Protein AF-A0A2Z6MV44-F1 (afdb_monomer_lite)

pLDDT: mean 71.8, std 25.07, range [28.95, 98.25]

Sequence (163 aa):
MENLCLYGFPNEEWKVNLPVEKIPPELPEPALGINFARDGMQKVDWLSLVAAHSDAWLSGIAFYYGGEFGFNKSDRERLFNMINELPSILEVVTDAAKKQVEEKSSVSNHSGSKSNSSLILQARSPHVKETRALEPEVVEEAMEEDDEDVLCNILCGGYAFYC

Radius of gyration: 25.3 Å; chains: 1; bounding box: 72×46×48 Å

Foldseek 3Di:
DAWWFWDADPVRDIDIDHFDPDDPPQQDDQDIRLVVCCVVDDNLVSQLVNQVSVQLNVLRRQVSVCVVVPPDPVSNVVSVVVSVVDDGSNRVSVVVVVVVVVVVVVVDDDDDDDDDDDDDDDDDDDDDDDDDDDDDDDDPPPPPPPVVVVSVVVSCPVPDPDD

InterPro domains:
  IPR021998 Alfin, N-terminal [PF12165] (2-94)
  IPR045104 Alfin [PTHR12321] (2-157)

Structure (mmCIF, N/CA/C/O backbone):
data_AF-A0A2Z6MV44-F1
#
_entry.id   AF-A0A2Z6MV44-F1
#
loop_
_atom_site.group_PDB
_atom_site.id
_atom_site.type_symbol
_atom_site.label_atom_id
_atom_site.label_alt_id
_atom_site.label_comp_id
_atom_site.label_asym_id
_atom_site.label_entity_id
_atom_site.label_seq_id
_atom_site.pdbx_PDB_ins_code
_atom_site.Cartn_x
_atom_site.Cartn_y
_atom_site.Cartn_z
_atom_site.occupancy
_atom_site.B_iso_or_equiv
_atom_site.auth_seq_id
_atom_site.auth_comp_id
_atom_site.auth_asym_id
_atom_site.auth_atom_id
_atom_site.pdbx_PDB_model_num
ATOM 1 N N . MET A 1 1 ? 1.580 13.785 -22.303 1.00 74.00 1 MET A N 1
ATOM 2 C CA . MET A 1 1 ? 1.348 12.436 -21.748 1.00 74.00 1 MET A CA 1
ATOM 3 C C . MET A 1 1 ? 0.312 12.571 -20.657 1.00 74.00 1 MET A C 1
ATOM 5 O O . MET A 1 1 ? 0.258 13.625 -20.039 1.00 74.00 1 MET A O 1
ATOM 9 N N . GLU A 1 2 ? -0.515 11.556 -20.460 1.00 84.62 2 GLU A N 1
ATOM 10 C CA . GLU A 1 2 ? -1.502 11.555 -19.380 1.00 84.62 2 GLU A CA 1
ATOM 11 C C . GLU A 1 2 ? -0.866 11.055 -18.070 1.00 84.62 2 GLU A C 1
ATOM 13 O O . GLU A 1 2 ? 0.095 10.278 -18.116 1.00 84.62 2 GLU A O 1
ATOM 18 N N . ASN A 1 3 ? -1.384 11.507 -16.923 1.00 87.69 3 ASN A N 1
ATOM 19 C CA . ASN A 1 3 ? -0.943 11.082 -15.591 1.00 87.69 3 ASN A CA 1
ATOM 20 C C . ASN A 1 3 ? -1.627 9.759 -15.245 1.00 87.69 3 ASN A C 1
ATOM 22 O O . ASN A 1 3 ? -2.831 9.748 -15.009 1.00 87.69 3 ASN A O 1
ATOM 26 N N . LEU A 1 4 ? -0.892 8.650 -15.224 1.00 90.31 4 LEU A N 1
ATOM 27 C CA . LEU A 1 4 ? -1.451 7.358 -14.825 1.00 90.31 4 LEU A CA 1
ATOM 28 C C . LEU A 1 4 ? -1.244 7.108 -13.330 1.00 90.31 4 LEU A C 1
ATOM 30 O O . LEU A 1 4 ? -0.242 7.538 -12.761 1.00 90.31 4 LEU A O 1
ATOM 34 N N . CYS A 1 5 ? -2.166 6.357 -12.735 1.00 91.75 5 CYS A N 1
ATOM 35 C CA . CYS A 1 5 ? -2.123 5.880 -11.354 1.00 91.75 5 CYS A CA 1
ATOM 36 C C . CYS A 1 5 ? -2.228 4.359 -11.316 1.00 91.75 5 CYS A C 1
ATOM 38 O O . CYS A 1 5 ? -2.821 3.759 -12.216 1.00 91.75 5 CYS A O 1
ATOM 40 N N . LEU A 1 6 ? -1.706 3.743 -10.255 1.00 93.06 6 LEU A N 1
ATOM 41 C CA . LEU A 1 6 ? -1.950 2.340 -9.933 1.00 93.06 6 LEU A CA 1
ATOM 42 C C . LEU A 1 6 ? -3.026 2.245 -8.847 1.00 93.06 6 LEU A C 1
ATOM 44 O O . LEU A 1 6 ? -2.881 2.838 -7.784 1.00 93.06 6 LEU A O 1
ATOM 48 N N . TYR A 1 7 ? -4.079 1.480 -9.122 1.00 91.25 7 TYR A N 1
ATOM 49 C CA . TYR A 1 7 ? -5.165 1.184 -8.193 1.00 91.25 7 TYR A CA 1
ATOM 50 C C . TYR A 1 7 ? -5.140 -0.288 -7.804 1.00 91.25 7 TYR A C 1
ATOM 52 O O . TYR A 1 7 ? -5.027 -1.141 -8.684 1.00 91.25 7 TYR A O 1
ATOM 60 N N . GLY A 1 8 ? -5.308 -0.572 -6.516 1.00 91.75 8 GLY A N 1
ATOM 61 C CA . GLY A 1 8 ? -5.610 -1.900 -5.982 1.00 91.75 8 GLY A CA 1
ATOM 62 C C . GLY A 1 8 ? -7.066 -1.972 -5.526 1.00 91.75 8 GLY A C 1
ATOM 63 O O . GLY A 1 8 ? -7.608 -0.983 -5.030 1.00 91.75 8 GLY A O 1
ATOM 64 N N . PHE A 1 9 ? -7.700 -3.126 -5.707 1.00 90.38 9 PHE A N 1
ATOM 65 C CA . PHE A 1 9 ? -9.096 -3.365 -5.353 1.00 90.38 9 PHE A CA 1
ATOM 66 C C . PHE A 1 9 ? -9.220 -4.492 -4.312 1.00 90.38 9 PHE A C 1
ATOM 68 O O . PHE A 1 9 ? -8.390 -5.401 -4.292 1.00 90.38 9 PHE A O 1
ATOM 75 N N . PRO A 1 10 ? -10.278 -4.497 -3.472 1.00 90.81 10 PRO A N 1
ATOM 76 C CA . PRO A 1 10 ? -10.471 -5.528 -2.443 1.00 90.81 10 PRO A CA 1
ATOM 77 C C . PRO A 1 10 ? -10.628 -6.961 -2.973 1.00 90.81 10 PRO A C 1
ATOM 79 O O . PRO A 1 10 ? -10.504 -7.909 -2.209 1.00 90.81 10 PRO A O 1
ATOM 82 N N . ASN A 1 11 ? -10.921 -7.129 -4.264 1.00 93.25 11 ASN A N 1
ATOM 83 C CA . ASN A 1 11 ? -10.983 -8.427 -4.942 1.00 93.25 11 ASN A CA 1
ATOM 84 C C . ASN A 1 11 ? -9.604 -8.915 -5.430 1.00 93.25 11 ASN A C 1
ATOM 86 O O . ASN A 1 11 ? -9.552 -9.786 -6.294 1.00 93.25 11 ASN A O 1
ATOM 90 N N . GLU A 1 12 ? -8.517 -8.334 -4.911 1.00 92.25 12 GLU A N 1
ATOM 91 C CA . GLU A 1 12 ? -7.122 -8.644 -5.256 1.00 92.25 12 GLU A CA 1
ATOM 92 C C . GLU A 1 12 ? -6.740 -8.309 -6.711 1.00 92.25 12 GLU A C 1
ATOM 94 O O . GLU A 1 12 ? -5.669 -8.681 -7.193 1.00 92.25 12 GLU A O 1
ATOM 99 N N . GLU A 1 13 ? -7.585 -7.559 -7.421 1.00 95.62 13 GLU A N 1
ATOM 100 C CA . GLU A 1 13 ? -7.264 -7.033 -8.742 1.00 95.62 13 GLU A CA 1
ATOM 101 C C . GLU A 1 13 ? -6.564 -5.674 -8.641 1.00 95.62 13 GLU A C 1
ATOM 103 O O . GLU A 1 13 ? -6.709 -4.926 -7.672 1.00 95.62 13 GLU A O 1
ATOM 108 N N . TRP A 1 14 ? -5.823 -5.318 -9.688 1.00 94.50 14 TRP A N 1
ATOM 109 C CA . TRP A 1 14 ? -5.204 -4.006 -9.826 1.00 94.50 14 TRP A CA 1
ATOM 110 C C . TRP A 1 14 ? -5.442 -3.434 -11.221 1.00 94.50 14 TRP A C 1
ATOM 112 O O . TRP A 1 14 ? -5.640 -4.164 -12.195 1.00 94.50 14 TRP A O 1
ATOM 122 N N . LYS A 1 15 ? -5.413 -2.105 -11.336 1.00 93.12 15 LYS A N 1
ATOM 123 C CA . LYS A 1 15 ? -5.598 -1.401 -12.607 1.00 93.12 15 LYS A CA 1
ATOM 124 C C . LYS A 1 15 ? -4.692 -0.185 -12.696 1.00 93.12 15 LYS A C 1
ATOM 126 O O . LYS A 1 15 ? -4.639 0.620 -11.775 1.00 93.12 15 LYS A O 1
ATOM 131 N N . VAL A 1 16 ? -4.051 -0.012 -13.849 1.00 92.38 16 VAL A N 1
ATOM 132 C CA . VAL A 1 16 ? -3.436 1.265 -14.222 1.00 92.38 16 VAL A CA 1
ATOM 133 C C . VAL A 1 16 ? -4.452 2.065 -15.025 1.00 92.38 16 VAL A C 1
ATOM 135 O O . VAL A 1 16 ? -4.949 1.584 -16.045 1.00 92.38 16 VAL A O 1
ATOM 138 N N . ASN A 1 17 ? -4.808 3.252 -14.549 1.00 90.19 17 ASN A N 1
ATOM 139 C CA . ASN A 1 17 ? -5.814 4.091 -15.194 1.00 90.19 17 ASN A CA 1
ATOM 140 C C . ASN A 1 17 ? -5.536 5.577 -14.951 1.00 90.19 17 ASN A C 1
ATOM 142 O O . ASN A 1 17 ? -4.711 5.925 -14.107 1.00 90.19 17 ASN A O 1
ATOM 146 N N . LEU A 1 18 ? -6.250 6.440 -15.672 1.00 87.06 18 LEU A N 1
ATOM 147 C CA . LEU A 1 18 ? -6.311 7.863 -15.347 1.00 87.06 18 LEU A CA 1
ATOM 148 C C . LEU A 1 18 ? -6.920 8.073 -13.954 1.00 87.06 18 LEU A C 1
ATOM 150 O O . LEU A 1 18 ? -7.804 7.292 -13.572 1.00 87.06 18 LEU A O 1
ATOM 154 N N . PRO A 1 19 ? -6.497 9.123 -13.226 1.00 83.44 19 PRO A N 1
ATOM 155 C CA . PRO A 1 19 ? -7.170 9.539 -12.013 1.00 83.44 19 PRO A CA 1
ATOM 156 C C . PRO A 1 19 ? -8.647 9.784 -12.304 1.00 83.44 19 PRO A C 1
ATOM 158 O O . PRO A 1 19 ? -9.013 10.443 -13.278 1.00 83.44 19 PRO A O 1
ATOM 161 N N . VAL A 1 20 ? -9.511 9.188 -11.490 1.00 74.50 20 VAL A N 1
ATOM 162 C CA . VAL A 1 20 ? -10.956 9.388 -11.603 1.00 74.50 20 VAL A CA 1
ATOM 163 C C . VAL A 1 20 ? -11.304 10.824 -11.197 1.00 74.50 20 VAL A C 1
ATOM 165 O O . VAL A 1 20 ? -10.941 11.264 -10.117 1.00 74.50 20 VAL A O 1
ATOM 168 N N . GLU A 1 21 ? -12.046 11.552 -12.040 1.00 65.62 21 GLU A N 1
ATOM 169 C CA . GLU A 1 21 ? -12.397 12.972 -11.811 1.00 65.62 21 GLU A CA 1
ATOM 170 C C . GLU A 1 21 ? -13.253 13.229 -10.556 1.00 65.62 21 GLU A C 1
ATOM 172 O O . GLU A 1 21 ? -13.406 14.373 -10.135 1.00 65.62 21 GLU A O 1
ATOM 177 N N . LYS A 1 22 ? -13.865 12.189 -9.975 1.00 59.28 22 LYS A N 1
ATOM 178 C CA . LYS A 1 22 ? -14.705 12.293 -8.774 1.00 59.28 22 LYS A CA 1
ATOM 179 C C . LYS A 1 22 ? -14.347 11.207 -7.775 1.00 59.28 22 LYS A C 1
ATOM 181 O O . LYS A 1 22 ? -15.077 10.230 -7.613 1.00 59.28 22 LYS A O 1
ATOM 186 N N . ILE A 1 23 ? -13.215 11.390 -7.116 1.00 57.41 23 ILE A N 1
ATOM 187 C CA . ILE A 1 23 ? -12.956 10.746 -5.831 1.00 57.41 23 ILE A CA 1
ATOM 188 C C . ILE A 1 23 ? -13.826 11.499 -4.808 1.00 57.41 23 ILE A C 1
ATOM 190 O O . ILE A 1 23 ? -13.910 12.730 -4.889 1.00 57.41 23 ILE A O 1
ATOM 194 N N . PRO A 1 24 ? -14.554 10.821 -3.899 1.00 65.81 24 PRO A N 1
ATOM 195 C CA . PRO A 1 24 ? -15.113 11.498 -2.735 1.00 65.81 24 PRO A CA 1
ATOM 196 C C . PRO A 1 24 ? -13.990 12.326 -2.099 1.00 65.81 24 PRO A C 1
ATOM 198 O O . PRO A 1 24 ? -12.909 11.772 -1.934 1.00 65.81 24 PRO A O 1
ATOM 201 N N . PRO A 1 25 ? -14.194 13.612 -1.776 1.00 61.44 25 PRO A N 1
ATOM 202 C CA . PRO A 1 25 ? -13.118 14.550 -1.421 1.00 61.44 25 PRO A CA 1
ATOM 203 C C . PRO A 1 25 ? -12.259 14.155 -0.204 1.00 61.44 25 PRO A C 1
ATOM 205 O O . PRO A 1 25 ? -11.349 14.889 0.161 1.00 61.44 25 PRO A O 1
ATOM 208 N N . GLU A 1 26 ? -12.540 13.013 0.416 1.00 69.62 26 GLU A N 1
ATOM 209 C CA . GLU A 1 26 ? -11.909 12.515 1.628 1.00 69.62 26 GLU A CA 1
ATOM 210 C C . GLU A 1 26 ? -11.089 11.229 1.413 1.00 69.62 26 GLU A C 1
ATOM 212 O O . GLU A 1 26 ? -10.278 10.881 2.267 1.00 69.62 26 GLU A O 1
ATOM 217 N N . LEU A 1 27 ? -11.256 10.518 0.287 1.00 78.25 27 LEU A N 1
ATOM 218 C CA . LEU A 1 27 ? -10.467 9.310 0.019 1.00 78.25 27 LEU A CA 1
ATOM 219 C C . LEU A 1 27 ? -9.055 9.687 -0.466 1.00 78.25 27 LEU A C 1
ATOM 221 O O . LEU A 1 27 ? -8.940 10.472 -1.409 1.00 78.25 27 LEU A O 1
ATOM 225 N N . PRO A 1 28 ? -7.983 9.091 0.093 1.00 83.75 28 PRO A N 1
ATOM 226 C CA . PRO A 1 28 ? -6.620 9.347 -0.365 1.00 83.75 28 PRO A CA 1
ATOM 227 C C . PRO A 1 28 ? -6.428 9.024 -1.849 1.00 83.75 28 PRO A C 1
ATOM 229 O O . PRO A 1 28 ? -6.815 7.953 -2.329 1.00 83.75 28 PRO A O 1
ATOM 232 N N . GLU A 1 29 ? -5.789 9.936 -2.580 1.00 83.81 29 GLU A N 1
ATOM 233 C CA . GLU A 1 29 ? -5.459 9.733 -3.990 1.00 83.81 29 GLU A CA 1
ATOM 234 C C . GLU A 1 29 ? -4.171 8.902 -4.133 1.00 83.81 29 GLU A C 1
ATOM 236 O O . GLU A 1 29 ? -3.203 9.137 -3.404 1.00 83.81 29 GLU A O 1
ATOM 241 N N . PRO A 1 30 ? -4.110 7.933 -5.065 1.00 86.38 30 PRO A N 1
ATOM 242 C CA . PRO A 1 30 ? -2.857 7.252 -5.371 1.00 86.38 30 PRO A CA 1
ATOM 243 C C . PRO A 1 30 ? -1.883 8.196 -6.080 1.00 86.38 30 PRO A C 1
ATOM 245 O O . PRO A 1 30 ? -2.282 9.190 -6.689 1.00 86.38 30 PRO A O 1
ATOM 248 N N . ALA A 1 31 ? -0.597 7.838 -6.084 1.00 88.00 31 ALA A N 1
ATOM 249 C CA . ALA A 1 31 ? 0.421 8.618 -6.782 1.00 88.00 31 ALA A CA 1
ATOM 250 C C . ALA A 1 31 ? 0.072 8.826 -8.269 1.00 88.00 31 ALA A C 1
ATOM 252 O O . ALA A 1 31 ? -0.206 7.877 -9.013 1.00 88.00 31 ALA A O 1
ATOM 253 N N . LEU A 1 32 ? 0.099 10.090 -8.693 1.00 87.75 32 LEU A N 1
ATOM 254 C CA . LEU A 1 32 ? -0.152 10.513 -10.067 1.00 87.75 32 LEU A CA 1
ATOM 255 C C . LEU A 1 32 ? 1.127 10.421 -10.904 1.00 87.75 32 LEU A C 1
ATOM 257 O O . LEU A 1 32 ? 2.218 10.734 -10.436 1.00 87.75 32 LEU A O 1
ATOM 261 N N . GLY A 1 33 ? 0.987 10.068 -12.181 1.00 86.56 33 GLY A N 1
ATOM 262 C CA . GLY A 1 33 ? 2.089 10.164 -13.138 1.00 86.56 33 GLY A CA 1
ATOM 263 C C . GLY A 1 33 ? 3.169 9.096 -12.960 1.00 86.56 33 GLY A C 1
ATOM 264 O O . GLY A 1 33 ? 4.313 9.314 -13.361 1.00 86.56 33 GLY A O 1
ATOM 265 N N . ILE A 1 34 ? 2.826 7.912 -12.432 1.00 88.44 34 ILE A N 1
ATOM 266 C CA . ILE A 1 34 ? 3.787 6.803 -12.245 1.00 88.44 34 ILE A CA 1
ATOM 267 C C . ILE A 1 34 ? 4.496 6.398 -13.549 1.00 88.44 34 ILE A C 1
ATOM 269 O O . ILE A 1 34 ? 5.556 5.775 -13.538 1.00 88.44 34 ILE A O 1
ATOM 273 N N . ASN A 1 35 ? 3.914 6.747 -14.696 1.00 90.00 35 ASN A N 1
ATOM 274 C CA . ASN A 1 35 ? 4.442 6.491 -16.027 1.00 90.00 35 ASN A CA 1
ATOM 275 C C . ASN A 1 35 ? 5.569 7.442 -16.461 1.00 90.00 35 ASN A C 1
ATOM 277 O O . ASN A 1 35 ? 6.265 7.108 -17.415 1.00 90.00 35 ASN A O 1
ATOM 281 N N . PHE A 1 36 ? 5.772 8.587 -15.804 1.00 87.31 36 PHE A N 1
ATOM 282 C CA . PHE A 1 36 ? 6.766 9.580 -16.233 1.00 87.31 36 PHE A CA 1
ATOM 283 C C . PHE A 1 36 ? 8.198 9.171 -15.909 1.00 87.31 36 PHE A C 1
ATOM 285 O O . PHE A 1 36 ? 9.079 9.279 -16.759 1.00 87.31 36 PHE A O 1
ATOM 292 N N . ALA A 1 37 ? 8.425 8.630 -14.714 1.00 85.31 37 ALA A N 1
ATOM 293 C CA . ALA A 1 37 ? 9.757 8.212 -14.287 1.00 85.31 37 ALA A CA 1
ATOM 294 C C . ALA A 1 37 ? 10.219 6.895 -14.942 1.00 85.31 37 ALA A C 1
ATOM 296 O O . ALA A 1 37 ? 11.410 6.591 -14.941 1.00 85.31 37 ALA A O 1
ATOM 297 N N . ARG A 1 38 ? 9.295 6.118 -15.532 1.00 89.62 38 ARG A N 1
ATOM 298 C CA . ARG A 1 38 ? 9.534 4.734 -15.977 1.00 89.62 38 ARG A CA 1
ATOM 299 C C . ARG A 1 38 ? 10.721 4.585 -16.924 1.00 89.62 38 ARG A C 1
ATOM 301 O O . ARG A 1 38 ? 11.522 3.673 -16.753 1.00 89.62 38 ARG A O 1
ATOM 308 N N . ASP A 1 39 ? 10.814 5.457 -17.922 1.00 89.25 39 ASP A N 1
ATOM 309 C CA . ASP A 1 39 ? 11.832 5.346 -18.970 1.00 89.25 39 ASP A CA 1
ATOM 310 C C . ASP A 1 39 ? 13.131 6.099 -18.591 1.00 89.25 39 ASP A C 1
ATOM 312 O O . ASP A 1 39 ? 14.144 5.972 -19.277 1.00 89.25 39 ASP A O 1
ATOM 316 N N . GLY A 1 40 ? 13.116 6.858 -17.485 1.00 89.75 40 GLY A N 1
ATOM 317 C CA . GLY A 1 40 ? 14.245 7.646 -16.974 1.00 89.75 40 GLY A CA 1
ATOM 318 C C . GLY A 1 40 ? 15.032 6.993 -15.832 1.00 89.75 40 GLY A C 1
ATOM 319 O O . GLY A 1 40 ? 16.005 7.577 -15.363 1.00 89.75 40 GLY A O 1
ATOM 320 N N . MET A 1 41 ? 14.638 5.800 -15.375 1.00 92.62 41 MET A N 1
ATOM 321 C CA . MET A 1 41 ? 15.270 5.106 -14.247 1.00 92.62 41 MET A CA 1
ATOM 322 C C . MET A 1 41 ? 15.374 3.594 -14.485 1.00 92.62 41 MET A C 1
ATOM 324 O O . MET A 1 41 ? 14.726 3.040 -15.376 1.00 92.62 41 MET A O 1
ATOM 328 N N . GLN A 1 42 ? 16.194 2.892 -13.693 1.00 92.50 42 GLN A N 1
ATOM 329 C CA . GLN A 1 42 ? 16.251 1.432 -13.793 1.00 92.50 42 GLN A CA 1
ATOM 330 C C . GLN A 1 42 ? 14.904 0.830 -13.397 1.00 92.50 42 GLN A C 1
ATOM 332 O O . GLN A 1 42 ? 14.256 1.285 -12.459 1.00 92.50 42 GLN A O 1
ATOM 337 N N . LYS A 1 43 ? 14.511 -0.260 -14.062 1.00 91.94 43 LYS A N 1
ATOM 338 C CA . LYS A 1 43 ? 13.230 -0.931 -13.801 1.00 91.94 43 LYS A CA 1
ATOM 339 C C . LYS A 1 43 ? 13.026 -1.285 -12.323 1.00 91.94 43 LYS A C 1
ATOM 341 O O . LYS A 1 43 ? 11.908 -1.179 -11.836 1.00 91.94 43 LYS A O 1
ATOM 346 N N . VAL A 1 44 ? 14.078 -1.721 -11.628 1.00 92.56 44 VAL A N 1
ATOM 347 C CA . VAL A 1 44 ? 14.004 -2.068 -10.198 1.00 92.56 44 VAL A CA 1
ATOM 348 C C . VAL A 1 44 ? 13.739 -0.826 -9.350 1.00 92.56 44 VAL A C 1
ATOM 350 O O . VAL A 1 44 ? 12.869 -0.863 -8.484 1.00 92.56 44 VAL A O 1
ATOM 353 N N . ASP A 1 45 ? 14.418 0.280 -9.647 1.00 92.25 45 ASP A N 1
ATOM 354 C CA . ASP A 1 45 ? 14.241 1.548 -8.937 1.00 92.25 45 ASP A CA 1
ATOM 355 C C . ASP A 1 45 ? 12.829 2.103 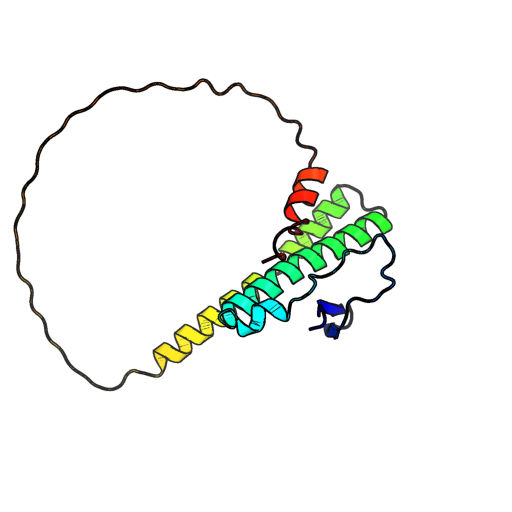-9.187 1.00 92.25 45 ASP A C 1
ATOM 357 O O . ASP A 1 45 ? 12.161 2.545 -8.257 1.00 92.25 45 ASP A O 1
ATOM 361 N N . TRP A 1 46 ? 12.331 2.001 -10.427 1.00 94.75 46 TRP A N 1
ATOM 362 C CA . TRP A 1 46 ? 10.962 2.390 -10.780 1.00 94.75 46 TRP A CA 1
ATOM 363 C C . TRP A 1 46 ? 9.914 1.565 -10.038 1.00 94.75 46 TRP A C 1
ATOM 365 O O . TRP A 1 46 ? 8.983 2.121 -9.463 1.00 94.75 46 TRP A O 1
ATOM 375 N N . LEU A 1 47 ? 10.068 0.239 -10.022 1.00 94.69 47 LEU A N 1
ATOM 376 C CA . LEU A 1 47 ? 9.152 -0.641 -9.299 1.00 94.69 47 LEU A CA 1
ATOM 377 C C . LEU A 1 47 ? 9.189 -0.380 -7.791 1.00 94.69 47 LEU A C 1
ATOM 379 O O . LEU A 1 47 ? 8.141 -0.412 -7.159 1.00 94.69 47 LEU A O 1
ATOM 383 N N . SER A 1 48 ? 10.364 -0.084 -7.232 1.00 94.88 48 SER A N 1
ATO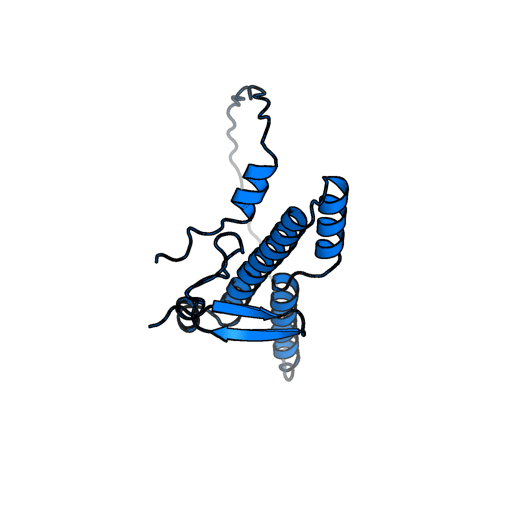M 384 C CA . SER A 1 48 ? 10.518 0.256 -5.813 1.00 94.88 48 SER A CA 1
ATOM 385 C C . SER A 1 48 ? 9.821 1.578 -5.481 1.00 94.88 48 SER A C 1
ATOM 387 O O . SER A 1 48 ? 9.123 1.671 -4.478 1.00 94.88 48 SER A O 1
ATOM 389 N N . LEU A 1 49 ? 9.932 2.578 -6.358 1.00 93.69 49 LEU A N 1
ATOM 390 C CA . LEU A 1 49 ? 9.221 3.847 -6.212 1.00 93.69 49 LEU A CA 1
ATOM 391 C C . LEU A 1 49 ? 7.699 3.648 -6.233 1.00 93.69 49 LEU A C 1
ATOM 393 O O . LEU A 1 49 ? 6.998 4.112 -5.337 1.00 93.69 49 LEU A O 1
ATOM 397 N N . VAL A 1 50 ? 7.182 2.920 -7.230 1.00 94.94 50 VAL A N 1
ATOM 398 C CA . VAL A 1 50 ? 5.744 2.617 -7.330 1.00 94.94 50 VAL A CA 1
ATOM 399 C C . VAL A 1 50 ? 5.262 1.821 -6.114 1.00 94.94 50 VAL A C 1
ATOM 401 O O . VAL A 1 50 ? 4.175 2.095 -5.607 1.00 94.94 50 VAL A O 1
ATOM 404 N N . ALA A 1 51 ? 6.066 0.877 -5.619 1.00 96.00 51 ALA A N 1
ATOM 405 C CA . ALA A 1 51 ? 5.760 0.094 -4.427 1.00 96.00 51 ALA A CA 1
ATOM 406 C C . ALA A 1 51 ? 5.643 0.974 -3.175 1.00 96.00 51 ALA A C 1
ATOM 408 O O . ALA A 1 51 ? 4.607 0.940 -2.520 1.00 96.00 51 ALA A O 1
ATOM 409 N N . ALA A 1 52 ? 6.630 1.837 -2.916 1.00 95.25 52 ALA A N 1
ATOM 410 C CA . ALA A 1 52 ? 6.620 2.742 -1.766 1.00 95.25 52 ALA A CA 1
ATOM 411 C C . ALA A 1 52 ? 5.390 3.669 -1.757 1.00 95.25 52 ALA A C 1
ATOM 413 O O . ALA A 1 52 ? 4.745 3.855 -0.727 1.00 95.25 52 ALA A O 1
ATOM 414 N N . HIS A 1 53 ? 5.013 4.212 -2.919 1.00 93.94 53 HIS A N 1
ATOM 415 C CA . HIS A 1 53 ? 3.793 5.014 -3.035 1.00 93.94 53 HIS A CA 1
ATOM 416 C C . HIS A 1 53 ? 2.513 4.199 -2.841 1.00 93.94 53 HIS A C 1
ATOM 418 O O . HIS A 1 53 ? 1.538 4.715 -2.296 1.00 93.94 53 HIS A O 1
ATOM 424 N N . SER A 1 54 ? 2.507 2.939 -3.275 1.00 95.69 54 SER A N 1
ATOM 425 C CA . SER A 1 54 ? 1.366 2.042 -3.079 1.00 95.69 54 SER A CA 1
ATOM 426 C C . SER A 1 54 ? 1.184 1.689 -1.599 1.00 95.69 54 SER A C 1
ATOM 428 O O . SER A 1 54 ? 0.054 1.705 -1.120 1.00 95.69 54 SER A O 1
ATOM 430 N N . ASP A 1 55 ? 2.274 1.450 -0.863 1.00 96.06 55 ASP A N 1
ATOM 431 C CA . ASP A 1 55 ? 2.254 1.196 0.585 1.00 96.06 55 ASP A CA 1
ATOM 432 C C . ASP A 1 55 ? 1.670 2.387 1.366 1.00 96.06 55 ASP A C 1
ATOM 434 O O . ASP A 1 55 ? 0.785 2.219 2.214 1.00 96.06 55 ASP A O 1
ATOM 438 N N . ALA A 1 56 ? 2.106 3.609 1.033 1.00 93.81 56 ALA A N 1
ATOM 439 C CA . ALA A 1 56 ? 1.576 4.834 1.633 1.00 93.81 56 ALA A CA 1
ATOM 440 C C . ALA A 1 56 ? 0.083 5.028 1.320 1.00 93.81 56 ALA A C 1
ATOM 442 O O . ALA A 1 56 ? -0.708 5.345 2.210 1.00 93.81 56 ALA A O 1
ATOM 443 N N . TRP A 1 57 ? -0.321 4.788 0.070 1.00 93.88 57 TRP A N 1
ATOM 444 C CA . TRP A 1 57 ? -1.714 4.924 -0.354 1.00 93.88 57 TRP A CA 1
ATOM 445 C C . TRP A 1 57 ? -2.643 3.914 0.336 1.00 93.88 57 TRP A C 1
ATOM 447 O O . TRP A 1 57 ? -3.696 4.301 0.844 1.00 93.88 57 TRP A O 1
ATOM 457 N N . LEU A 1 58 ? -2.244 2.639 0.422 1.00 94.75 58 LEU A N 1
ATOM 458 C CA . LEU A 1 58 ? -3.009 1.604 1.127 1.00 94.75 58 LEU A CA 1
ATOM 459 C C . LEU A 1 58 ? -3.149 1.915 2.619 1.00 94.75 58 LEU A C 1
ATOM 461 O O . LEU A 1 58 ? -4.236 1.756 3.177 1.00 94.75 58 LEU A O 1
ATOM 465 N N . SER A 1 59 ? -2.077 2.408 3.246 1.00 93.94 59 SER A N 1
ATOM 466 C CA . SER A 1 59 ? -2.113 2.860 4.639 1.00 93.94 59 SER A CA 1
ATOM 467 C C . SER A 1 59 ? -3.104 4.012 4.813 1.00 93.94 59 SER A C 1
ATOM 469 O O . SER A 1 59 ? -3.975 3.947 5.679 1.00 93.94 59 SER A O 1
ATOM 471 N N . GLY A 1 60 ? -3.047 5.023 3.940 1.00 92.38 60 GLY A N 1
ATOM 472 C CA . GLY A 1 60 ? -4.005 6.128 3.937 1.00 92.38 60 GLY A CA 1
ATOM 473 C C . GLY A 1 60 ? -5.454 5.649 3.826 1.00 92.38 60 GLY A C 1
ATOM 474 O O . GLY A 1 60 ? -6.300 6.070 4.612 1.00 92.38 60 GLY A O 1
ATOM 475 N N . ILE A 1 61 ? -5.752 4.741 2.890 1.00 92.50 61 ILE A N 1
ATOM 476 C CA . ILE A 1 61 ? -7.103 4.181 2.717 1.00 92.50 61 ILE A CA 1
ATOM 477 C C . ILE A 1 61 ? -7.568 3.442 3.974 1.00 92.50 61 ILE A C 1
ATOM 479 O O . ILE A 1 61 ? -8.712 3.611 4.399 1.00 92.50 61 ILE A O 1
ATOM 483 N N . ALA A 1 62 ? -6.701 2.624 4.573 1.00 94.62 62 ALA A N 1
ATOM 484 C CA . ALA A 1 62 ? -7.046 1.862 5.765 1.00 94.62 62 ALA A CA 1
ATOM 485 C C . ALA A 1 62 ? -7.424 2.785 6.934 1.00 94.62 62 ALA A C 1
ATOM 487 O O . ALA A 1 62 ? -8.445 2.567 7.588 1.00 94.62 62 ALA A O 1
ATOM 488 N N . PHE A 1 63 ? -6.644 3.845 7.168 1.00 93.44 63 PHE A N 1
ATOM 489 C CA . PHE A 1 63 ? -6.917 4.799 8.244 1.00 93.44 63 PHE A CA 1
ATOM 490 C C . PHE A 1 63 ? -8.074 5.752 7.941 1.00 93.44 63 PHE A C 1
ATOM 492 O O . PHE A 1 63 ? -8.804 6.095 8.870 1.00 93.44 63 PHE A O 1
ATOM 499 N N . TYR A 1 64 ? -8.313 6.100 6.672 1.00 92.62 64 TYR A N 1
ATOM 500 C CA . TYR A 1 64 ? -9.529 6.807 6.264 1.00 92.62 64 TYR A CA 1
ATOM 501 C C . TYR A 1 64 ? -10.781 6.026 6.682 1.00 92.62 64 TYR A C 1
ATOM 503 O O . TYR A 1 64 ? -11.622 6.538 7.418 1.00 92.62 64 TYR A O 1
ATOM 511 N N . TYR A 1 65 ? -10.862 4.745 6.305 1.00 92.75 65 TYR A N 1
ATOM 512 C CA . TYR A 1 65 ? -11.991 3.904 6.704 1.00 92.75 65 TYR A CA 1
ATOM 513 C C . TYR A 1 65 ? -12.039 3.648 8.213 1.00 92.75 65 TYR A C 1
ATOM 515 O O . TYR A 1 65 ? -13.126 3.538 8.776 1.00 92.75 65 TYR A O 1
ATOM 523 N N . GLY A 1 66 ? -10.890 3.597 8.892 1.00 94.81 66 GLY A N 1
ATOM 524 C CA . GLY A 1 66 ? -10.845 3.578 10.353 1.00 94.81 66 GLY A CA 1
ATOM 525 C C . GLY A 1 66 ? -11.560 4.787 10.968 1.00 94.81 66 GLY A C 1
ATOM 526 O O . GLY A 1 66 ? -12.367 4.620 11.882 1.00 94.81 66 GLY A O 1
ATOM 527 N N . GLY A 1 67 ? -11.319 5.990 10.440 1.00 92.75 67 GLY A N 1
ATOM 528 C CA . GLY A 1 67 ? -12.017 7.215 10.840 1.00 92.75 67 GLY A CA 1
ATOM 529 C C . GLY A 1 67 ? -13.522 7.156 10.567 1.00 92.75 67 GLY A C 1
ATOM 530 O O . GLY A 1 67 ? -14.314 7.367 11.485 1.00 92.75 67 GLY A O 1
ATOM 531 N N . GLU A 1 68 ? -13.912 6.769 9.349 1.00 91.94 68 GLU A N 1
ATOM 532 C CA . GLU A 1 68 ? -15.321 6.628 8.940 1.00 91.94 68 GLU A CA 1
ATOM 533 C C . GLU A 1 68 ? -16.099 5.614 9.795 1.00 91.94 68 GLU A C 1
ATOM 535 O O . GLU A 1 68 ? -17.291 5.781 10.059 1.00 91.94 68 GLU A O 1
ATOM 540 N N . PHE A 1 69 ? -15.430 4.562 10.274 1.00 95.00 69 PHE A N 1
ATOM 541 C CA . PHE A 1 69 ? -16.022 3.560 11.163 1.00 95.00 69 PHE A CA 1
ATOM 542 C C . PHE A 1 69 ? -15.921 3.912 12.652 1.00 95.00 69 PHE A C 1
ATOM 544 O O . PHE A 1 69 ? -16.379 3.136 13.493 1.00 95.00 69 PHE A O 1
ATOM 551 N N . GLY A 1 70 ? -15.359 5.073 12.998 1.00 96.38 70 GLY A N 1
ATOM 552 C CA . GLY A 1 70 ? -15.270 5.558 14.373 1.00 96.38 70 GLY A CA 1
ATOM 553 C C . GLY A 1 70 ? -14.233 4.829 15.230 1.00 96.38 70 GLY A C 1
ATOM 554 O O . GLY A 1 70 ? -14.446 4.662 16.433 1.00 96.38 70 GLY A O 1
ATOM 555 N N . PHE A 1 71 ? -13.122 4.377 14.638 1.00 97.69 71 PHE A N 1
ATOM 556 C CA . PHE A 1 71 ? -12.046 3.693 15.359 1.00 97.69 71 PHE A CA 1
ATOM 557 C C . PHE A 1 71 ? -11.450 4.598 16.440 1.00 97.69 71 PHE A C 1
ATOM 559 O O . PHE A 1 71 ? -10.935 5.690 16.169 1.00 97.69 71 PHE A O 1
ATOM 566 N N . ASN A 1 72 ? -11.460 4.110 17.680 1.00 97.06 72 ASN A N 1
ATOM 567 C CA . ASN A 1 72 ? -10.761 4.767 18.779 1.00 97.06 72 ASN A CA 1
ATOM 568 C C . ASN A 1 72 ? -9.245 4.489 18.706 1.00 97.06 72 ASN A C 1
ATOM 570 O O . ASN A 1 72 ? -8.756 3.800 17.810 1.00 97.06 72 ASN A O 1
ATOM 574 N N . LYS A 1 73 ? -8.481 5.021 19.666 1.00 97.12 73 LYS A N 1
ATOM 575 C CA . LYS A 1 73 ? -7.023 4.840 19.724 1.00 97.12 73 LYS A CA 1
ATOM 576 C C . LYS A 1 73 ? -6.602 3.363 19.673 1.00 97.12 73 LYS A C 1
ATOM 578 O O . LYS A 1 73 ? -5.739 3.013 18.878 1.00 97.12 73 LYS A O 1
ATOM 583 N N . SER A 1 74 ? -7.236 2.499 20.463 1.00 98.12 74 SER A N 1
ATOM 584 C CA . SER A 1 74 ? -6.901 1.072 20.513 1.00 98.12 74 SER A CA 1
ATOM 585 C C . SER A 1 74 ? -7.252 0.338 19.216 1.00 98.12 74 SER A C 1
ATOM 587 O O . SER A 1 74 ? -6.521 -0.563 18.808 1.00 98.12 74 SER A O 1
ATOM 589 N N . ASP A 1 75 ? -8.331 0.731 18.536 1.00 98.25 75 ASP A N 1
ATOM 590 C CA . ASP A 1 75 ? -8.684 0.167 17.228 1.00 98.25 75 ASP A CA 1
ATOM 591 C C . ASP A 1 75 ? -7.667 0.570 16.150 1.00 98.25 75 ASP A C 1
ATOM 593 O O . ASP A 1 75 ? -7.259 -0.265 15.342 1.00 98.25 75 ASP A O 1
ATOM 597 N N . ARG A 1 76 ? -7.200 1.828 16.171 1.00 97.06 76 ARG A N 1
ATOM 598 C CA . ARG A 1 76 ? -6.141 2.318 15.273 1.00 97.06 76 ARG A CA 1
ATOM 599 C C . ARG A 1 76 ? -4.804 1.624 15.524 1.00 97.06 76 ARG A C 1
ATOM 601 O O . ARG A 1 76 ? -4.157 1.211 14.568 1.00 97.06 76 ARG A O 1
ATOM 608 N N . GLU A 1 77 ? -4.421 1.437 16.787 1.00 97.94 77 GLU A N 1
ATOM 609 C CA . GLU A 1 77 ? -3.226 0.667 17.167 1.00 97.94 77 GLU A CA 1
ATOM 610 C C . GLU A 1 77 ? -3.325 -0.787 16.689 1.00 97.94 77 GLU A C 1
ATOM 612 O O . GLU A 1 77 ? -2.377 -1.333 16.124 1.00 97.94 77 GLU A O 1
ATOM 617 N N . ARG A 1 78 ? -4.492 -1.418 16.856 1.00 98.25 78 ARG A N 1
ATOM 618 C CA . ARG A 1 78 ? -4.731 -2.776 16.363 1.00 98.25 78 ARG A CA 1
ATOM 619 C C . ARG A 1 78 ? -4.633 -2.856 14.839 1.00 98.25 78 ARG A C 1
ATOM 621 O O . ARG A 1 78 ? -4.003 -3.784 14.338 1.00 98.25 78 ARG A O 1
ATOM 628 N N . LEU A 1 79 ? -5.234 -1.909 14.116 1.00 97.94 79 LEU A N 1
ATOM 629 C CA . LEU A 1 79 ? -5.159 -1.832 12.655 1.00 97.94 79 LEU A CA 1
ATOM 630 C C . LEU A 1 79 ? -3.709 -1.672 12.184 1.00 97.94 79 LEU A C 1
ATOM 632 O O . LEU A 1 79 ? -3.270 -2.417 11.312 1.00 97.94 79 LEU A O 1
ATOM 636 N N . PHE A 1 80 ? -2.960 -0.754 12.800 1.00 97.06 80 PHE A N 1
ATOM 637 C CA . PHE A 1 80 ? -1.542 -0.539 12.513 1.00 97.06 80 PHE A CA 1
ATOM 638 C C . PHE A 1 80 ? -0.729 -1.824 12.681 1.00 97.06 80 PHE A C 1
ATOM 640 O O . PHE A 1 80 ? 0.032 -2.201 11.794 1.00 97.06 80 PHE A O 1
ATOM 647 N N . ASN A 1 81 ? -0.926 -2.534 13.793 1.00 97.75 81 ASN A N 1
ATOM 648 C CA . ASN A 1 81 ? -0.222 -3.787 14.050 1.00 97.75 81 ASN A CA 1
ATOM 649 C C . ASN A 1 81 ? -0.568 -4.855 13.005 1.00 97.75 81 ASN A C 1
ATOM 651 O O . ASN A 1 81 ? 0.338 -5.489 12.482 1.00 97.75 81 ASN A O 1
ATOM 655 N N . MET A 1 82 ? -1.848 -5.006 12.643 1.00 98.19 82 MET A N 1
ATOM 656 C CA . MET A 1 82 ? -2.267 -5.958 11.605 1.00 98.19 82 MET A CA 1
ATOM 657 C C . MET A 1 82 ? -1.656 -5.647 10.232 1.00 98.19 82 MET A C 1
ATOM 659 O O . MET A 1 82 ? -1.294 -6.569 9.508 1.00 98.19 82 MET A O 1
ATOM 663 N N . ILE A 1 83 ? -1.538 -4.366 9.866 1.00 96.94 83 ILE A N 1
ATOM 664 C CA . ILE A 1 83 ? -0.884 -3.954 8.615 1.00 96.94 83 ILE A CA 1
ATOM 665 C C . ILE A 1 83 ? 0.608 -4.312 8.658 1.00 96.94 83 ILE A C 1
ATOM 667 O O . ILE A 1 83 ? 1.115 -4.907 7.713 1.00 96.94 83 ILE A O 1
ATOM 671 N N . ASN A 1 84 ? 1.292 -4.023 9.769 1.00 95.62 84 ASN A N 1
ATOM 672 C CA . ASN A 1 84 ? 2.733 -4.263 9.917 1.00 95.62 84 ASN A CA 1
ATOM 673 C C . ASN A 1 84 ? 3.122 -5.730 10.174 1.00 95.62 84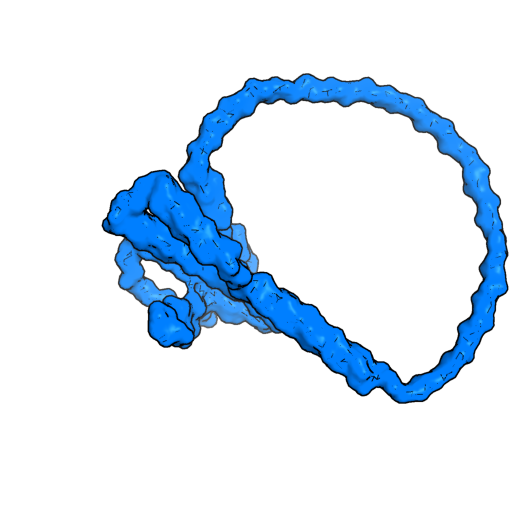 ASN A C 1
ATOM 675 O O . ASN A 1 84 ? 4.305 -6.061 10.159 1.00 95.62 84 ASN A O 1
ATOM 679 N N . GLU A 1 85 ? 2.159 -6.623 10.415 1.00 97.81 85 GLU A N 1
ATOM 680 C CA . GLU A 1 85 ? 2.396 -8.074 10.417 1.00 97.81 85 GLU A CA 1
ATOM 681 C C . GLU A 1 85 ? 2.654 -8.624 9.001 1.00 97.81 85 GLU A C 1
ATOM 683 O O . GLU A 1 85 ? 3.151 -9.744 8.852 1.00 97.81 85 GLU A O 1
ATOM 688 N N . LEU A 1 86 ? 2.330 -7.850 7.960 1.00 97.25 86 LEU A N 1
ATOM 689 C CA . LEU A 1 86 ? 2.571 -8.190 6.564 1.00 97.25 86 LEU A CA 1
ATOM 690 C C . LEU A 1 86 ? 3.811 -7.455 6.035 1.00 97.25 86 LEU A C 1
ATOM 692 O O . LEU A 1 86 ? 4.043 -6.305 6.407 1.00 97.25 86 LEU A O 1
ATOM 696 N N . PRO A 1 87 ? 4.596 -8.076 5.134 1.00 97.25 87 PRO A N 1
ATOM 697 C CA . PRO A 1 87 ? 5.648 -7.354 4.437 1.00 97.25 87 PRO A CA 1
ATOM 698 C C . PRO A 1 87 ? 5.025 -6.281 3.540 1.00 97.25 87 PRO A C 1
ATOM 700 O O . PRO A 1 87 ? 4.040 -6.532 2.839 1.00 97.25 87 PRO A O 1
ATOM 703 N N . SER A 1 88 ? 5.639 -5.105 3.525 1.00 97.38 88 SER A N 1
ATOM 704 C CA . SER A 1 88 ? 5.289 -4.038 2.591 1.00 97.38 88 SER A CA 1
ATOM 705 C C . SER A 1 88 ? 5.522 -4.475 1.142 1.00 97.38 88 SER A C 1
ATOM 707 O O . SER A 1 88 ? 6.346 -5.350 0.841 1.00 97.38 88 SER A O 1
ATOM 709 N N . ILE A 1 89 ? 4.825 -3.838 0.204 1.00 97.38 89 ILE A N 1
ATOM 710 C CA . ILE A 1 89 ? 5.032 -4.073 -1.226 1.00 97.38 89 ILE A CA 1
ATOM 711 C C . ILE A 1 89 ? 6.483 -3.734 -1.587 1.00 97.38 89 ILE A C 1
ATOM 713 O O . ILE A 1 89 ? 7.104 -4.461 -2.369 1.00 97.38 89 ILE A O 1
ATOM 717 N N . LEU A 1 90 ? 7.057 -2.680 -0.996 1.00 96.81 90 LEU A N 1
ATOM 718 C CA . LEU A 1 90 ? 8.457 -2.309 -1.194 1.00 96.81 90 LEU A CA 1
ATOM 719 C C . LEU A 1 90 ? 9.425 -3.417 -0.756 1.00 96.81 90 LEU A C 1
ATOM 721 O O . LEU A 1 90 ? 10.346 -3.757 -1.506 1.00 96.81 90 LEU A O 1
ATOM 725 N N . GLU A 1 91 ? 9.229 -4.008 0.421 1.00 96.44 91 GLU A N 1
ATOM 726 C CA . GLU A 1 91 ? 10.052 -5.132 0.891 1.00 96.44 91 GLU A CA 1
ATOM 727 C C . GLU A 1 91 ? 9.949 -6.322 -0.065 1.00 96.44 91 GLU A C 1
ATOM 729 O O . GLU A 1 91 ? 10.969 -6.848 -0.512 1.00 96.44 91 GLU A O 1
ATOM 734 N N . VAL A 1 92 ? 8.732 -6.686 -0.481 1.00 96.88 92 VAL A N 1
ATOM 735 C CA . VAL A 1 92 ? 8.510 -7.787 -1.430 1.00 96.88 92 VAL A CA 1
ATOM 736 C C . VAL A 1 92 ? 9.207 -7.526 -2.772 1.00 96.88 92 VAL A C 1
ATOM 738 O O . VAL A 1 92 ? 9.870 -8.416 -3.315 1.00 96.88 92 VAL A O 1
ATOM 741 N N . VAL A 1 93 ? 9.091 -6.311 -3.316 1.00 94.69 93 VAL A N 1
ATOM 742 C CA . VAL A 1 93 ? 9.692 -5.928 -4.605 1.00 94.69 93 VAL A CA 1
ATOM 743 C C . VAL A 1 93 ? 11.218 -5.909 -4.526 1.00 94.69 93 VAL A C 1
ATOM 745 O O . VAL A 1 93 ? 11.891 -6.426 -5.425 1.00 94.69 93 VAL A O 1
ATOM 748 N N . THR A 1 94 ? 11.780 -5.347 -3.457 1.00 92.88 94 THR A N 1
ATOM 749 C CA . THR A 1 94 ? 13.236 -5.247 -3.285 1.00 92.88 94 THR A CA 1
ATOM 750 C C . THR A 1 94 ? 13.873 -6.607 -3.014 1.00 92.88 94 THR A C 1
ATOM 752 O O . THR A 1 94 ? 14.924 -6.911 -3.583 1.00 92.88 94 THR A O 1
ATOM 755 N N . ASP A 1 95 ? 13.231 -7.479 -2.240 1.00 93.19 95 ASP A N 1
ATOM 756 C CA . ASP A 1 95 ? 13.719 -8.839 -2.013 1.00 93.19 95 ASP A CA 1
ATOM 757 C C . ASP A 1 95 ? 13.627 -9.711 -3.267 1.00 93.19 95 ASP A C 1
ATOM 759 O O . ASP A 1 95 ? 14.549 -10.482 -3.554 1.00 93.19 95 ASP A O 1
ATOM 763 N N . ALA A 1 96 ? 12.570 -9.560 -4.070 1.00 89.50 96 ALA A N 1
ATOM 764 C CA . ALA A 1 96 ? 12.483 -10.212 -5.374 1.00 89.50 96 ALA A CA 1
ATOM 765 C C . ALA A 1 96 ? 13.608 -9.750 -6.318 1.00 89.50 96 ALA A C 1
ATOM 767 O O . ALA A 1 96 ? 14.189 -10.567 -7.037 1.00 89.50 96 ALA A O 1
ATOM 768 N N . ALA A 1 97 ? 13.956 -8.460 -6.296 1.00 87.44 97 ALA A N 1
ATOM 769 C CA . ALA A 1 97 ? 15.051 -7.924 -7.098 1.00 87.44 97 ALA A CA 1
ATOM 770 C C . ALA A 1 97 ? 16.417 -8.494 -6.677 1.00 87.44 97 ALA A C 1
ATOM 772 O O . ALA A 1 97 ? 17.198 -8.889 -7.545 1.00 87.44 97 ALA A O 1
ATOM 773 N N . LYS A 1 98 ? 16.686 -8.609 -5.368 1.00 86.00 98 LYS A N 1
ATOM 774 C CA . LYS A 1 98 ? 17.921 -9.223 -4.841 1.00 86.00 98 LYS A CA 1
ATOM 775 C C . LYS A 1 98 ? 18.069 -10.677 -5.302 1.00 86.00 98 LYS A C 1
ATOM 777 O O . LYS A 1 98 ? 19.113 -11.043 -5.840 1.00 86.00 98 LYS A O 1
ATOM 782 N N . LYS A 1 99 ? 17.002 -11.478 -5.188 1.00 85.75 99 LYS A N 1
ATOM 783 C CA . LYS A 1 99 ? 16.998 -12.895 -5.608 1.00 85.75 99 LYS A CA 1
ATOM 784 C C . LYS A 1 99 ? 17.339 -13.070 -7.091 1.00 85.75 99 LYS A C 1
ATOM 786 O O . LYS A 1 99 ? 18.127 -13.943 -7.446 1.00 85.75 99 LYS A O 1
ATOM 791 N N . GLN A 1 100 ? 16.832 -12.195 -7.964 1.00 75.94 100 GLN A N 1
ATOM 792 C CA . GLN A 1 100 ? 17.156 -12.253 -9.396 1.00 75.94 100 GLN A CA 1
ATOM 793 C C . GLN A 1 100 ? 18.636 -11.976 -9.710 1.00 75.94 100 GLN A C 1
ATOM 795 O O . GLN A 1 100 ? 19.134 -12.429 -10.743 1.00 75.94 100 GLN A O 1
ATOM 800 N N . VAL A 1 101 ? 19.347 -11.222 -8.869 1.00 74.94 101 VAL A N 1
ATOM 801 C CA . VAL A 1 101 ? 20.783 -10.944 -9.046 1.00 74.94 101 VAL A CA 1
ATOM 802 C C . VAL A 1 101 ? 21.631 -12.149 -8.618 1.00 74.94 101 VAL A C 1
ATOM 804 O O . VAL A 1 101 ? 22.591 -12.512 -9.305 1.00 74.94 101 VAL A O 1
ATOM 807 N N . GLU A 1 102 ? 21.255 -12.818 -7.530 1.00 69.81 102 GLU A N 1
ATOM 808 C CA . GLU A 1 102 ? 21.921 -14.036 -7.044 1.00 69.81 102 GLU A CA 1
ATOM 809 C C . GLU A 1 102 ? 21.741 -15.229 -8.004 1.00 69.81 102 GLU A C 1
ATOM 811 O O . GLU A 1 102 ? 22.692 -15.955 -8.304 1.00 69.81 102 GLU A O 1
ATOM 816 N N . GLU A 1 103 ? 20.554 -15.400 -8.589 1.00 62.53 103 GLU A N 1
ATOM 817 C CA . GLU A 1 103 ? 20.310 -16.440 -9.600 1.00 62.53 103 GLU A CA 1
ATOM 818 C C . GLU A 1 103 ? 21.087 -16.185 -10.902 1.00 62.53 103 GLU A C 1
ATOM 820 O O . GLU A 1 103 ? 21.655 -17.103 -11.491 1.00 62.53 103 GLU A O 1
ATOM 825 N N . LYS A 1 104 ? 21.193 -14.928 -11.351 1.00 64.62 104 LYS A N 1
ATOM 826 C CA . LYS A 1 104 ? 21.971 -14.594 -12.559 1.00 64.62 104 LYS A CA 1
ATOM 827 C C . LYS A 1 104 ? 23.478 -14.752 -12.363 1.00 64.62 104 LYS A C 1
ATOM 829 O O . LYS A 1 104 ? 24.178 -15.087 -13.316 1.00 64.62 104 LYS A O 1
ATOM 834 N N . SER A 1 105 ? 23.982 -14.522 -11.151 1.00 59.31 105 SER A N 1
ATOM 835 C CA . SER A 1 105 ? 25.408 -14.678 -10.832 1.00 59.31 105 SER A CA 1
ATOM 836 C C . SER A 1 105 ? 25.813 -16.137 -10.586 1.00 59.31 105 SER A C 1
ATOM 838 O O . SER A 1 105 ? 26.951 -16.507 -10.871 1.00 59.31 105 SER A O 1
ATOM 840 N N . SER A 1 106 ? 24.886 -16.997 -10.151 1.00 55.94 106 SER A N 1
ATOM 841 C CA . SER A 1 106 ? 25.141 -18.431 -9.932 1.00 55.94 106 SER A CA 1
ATOM 842 C C . SER A 1 106 ? 25.166 -19.279 -11.215 1.00 55.94 106 SER A C 1
ATOM 844 O O . SER A 1 106 ? 25.714 -20.381 -11.201 1.00 55.94 106 SER A O 1
ATOM 846 N N . VAL A 1 107 ? 24.671 -18.763 -12.348 1.00 52.47 107 VAL A N 1
ATOM 847 C CA . VAL A 1 107 ? 24.645 -19.475 -13.647 1.00 52.47 107 VAL A CA 1
ATOM 848 C C . VAL A 1 107 ? 25.938 -19.298 -14.473 1.00 52.47 107 VAL A C 1
ATOM 850 O O . VAL A 1 107 ? 26.131 -19.976 -15.480 1.00 52.47 107 VAL A O 1
ATOM 853 N N . SER A 1 108 ? 26.891 -18.467 -14.037 1.00 54.03 108 SER A N 1
ATOM 854 C CA . SER A 1 108 ? 28.174 -18.262 -14.732 1.00 54.03 108 SER A CA 1
ATOM 855 C C . SER A 1 108 ? 29.364 -18.766 -13.911 1.00 54.03 108 SER A C 1
ATOM 857 O O . SER A 1 108 ? 30.140 -17.966 -13.401 1.00 54.03 108 SER A O 1
ATOM 859 N N . ASN A 1 109 ? 29.554 -20.084 -13.804 1.00 44.19 109 ASN A N 1
ATOM 860 C CA . ASN A 1 109 ? 30.804 -20.651 -13.283 1.00 44.19 109 ASN A CA 1
ATOM 861 C C . ASN A 1 109 ? 31.213 -21.934 -14.016 1.00 44.19 109 ASN A C 1
ATOM 863 O O . ASN A 1 109 ? 31.047 -23.034 -13.496 1.00 44.19 109 ASN A O 1
ATOM 867 N N . HIS A 1 110 ? 31.846 -21.788 -15.185 1.00 47.78 110 HIS A N 1
ATOM 868 C CA . HIS A 1 110 ? 32.762 -22.803 -15.711 1.00 47.78 110 HIS A CA 1
ATOM 869 C C . HIS A 1 110 ? 34.027 -22.164 -16.322 1.00 47.78 110 HIS A C 1
ATOM 871 O O . HIS A 1 110 ? 33.940 -21.274 -17.163 1.00 47.78 110 HIS A O 1
ATOM 877 N N . SER A 1 111 ? 35.187 -22.713 -15.918 1.00 43.59 111 SER A N 1
ATOM 878 C CA . SER A 1 111 ? 36.598 -22.429 -16.291 1.00 43.59 111 SER A CA 1
ATOM 879 C C . SER A 1 111 ? 37.212 -21.161 -15.661 1.00 43.59 111 SER A C 1
ATOM 881 O O . SER A 1 111 ? 36.770 -20.058 -15.933 1.00 43.59 111 SER A O 1
ATOM 883 N N . GLY A 1 112 ? 38.103 -21.253 -14.657 1.00 41.12 112 GLY A N 1
ATOM 884 C CA . GLY A 1 112 ? 39.537 -21.626 -14.732 1.00 41.12 112 GLY A CA 1
ATOM 885 C C . GLY A 1 112 ? 40.372 -20.333 -14.893 1.00 41.12 112 GLY A C 1
ATOM 886 O O . GLY A 1 112 ? 40.066 -19.559 -15.778 1.00 41.12 112 GLY A O 1
ATOM 887 N N . SER A 1 113 ? 41.401 -19.942 -14.131 1.00 40.38 113 SER A N 1
ATOM 888 C CA . SER A 1 113 ? 42.447 -20.639 -13.377 1.00 40.38 113 SER A CA 1
ATOM 889 C C . SER A 1 113 ? 43.129 -19.683 -12.367 1.00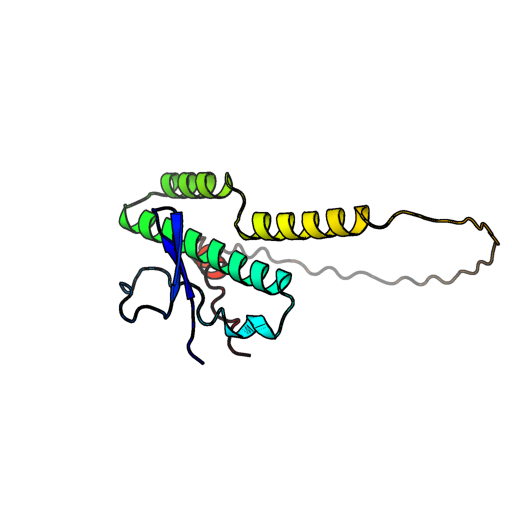 40.38 113 SER A C 1
ATOM 891 O O . SER A 1 113 ? 43.005 -18.466 -12.458 1.00 40.38 113 SER A O 1
ATOM 893 N N . LYS A 1 114 ? 43.880 -20.278 -11.430 1.00 40.84 114 LYS A N 1
ATOM 894 C CA . LYS A 1 114 ? 44.768 -19.701 -10.395 1.00 40.84 114 LYS A CA 1
ATOM 895 C C . LYS A 1 114 ? 45.691 -18.559 -10.860 1.00 40.84 114 LYS A C 1
ATOM 897 O O . LYS A 1 114 ? 46.250 -18.667 -11.944 1.00 40.84 114 LYS A O 1
ATOM 902 N N . SER A 1 115 ? 46.005 -17.631 -9.940 1.00 39.75 115 SER A N 1
ATOM 903 C CA . SER A 1 115 ? 47.392 -17.239 -9.601 1.00 39.75 115 SER A CA 1
ATOM 904 C C . SER A 1 115 ? 47.487 -16.382 -8.326 1.00 39.75 115 SER A C 1
ATOM 906 O O . SER A 1 115 ? 46.817 -15.365 -8.193 1.00 39.75 115 SER A O 1
ATOM 908 N N . ASN A 1 116 ? 48.354 -16.818 -7.405 1.00 37.22 116 ASN A N 1
ATOM 909 C CA . ASN A 1 116 ? 48.836 -16.108 -6.215 1.00 37.22 116 ASN A CA 1
ATOM 910 C C . ASN A 1 116 ? 49.908 -15.070 -6.590 1.00 37.22 116 ASN A C 1
ATOM 912 O O . ASN A 1 116 ? 50.762 -15.393 -7.410 1.00 37.22 116 ASN A O 1
ATOM 916 N N . SER A 1 117 ? 49.991 -13.947 -5.865 1.00 35.59 117 SER A N 1
ATOM 917 C CA . SER A 1 117 ? 51.274 -13.452 -5.323 1.00 35.59 117 SER A CA 1
ATOM 918 C C . SER A 1 117 ? 51.092 -12.284 -4.346 1.00 35.59 117 SER A C 1
ATOM 920 O O . SER A 1 117 ? 50.412 -11.306 -4.637 1.00 35.59 117 SER A O 1
ATOM 922 N N . SER A 1 118 ? 51.774 -12.401 -3.214 1.00 37.88 118 SER A N 1
ATOM 923 C CA . SER A 1 118 ? 51.924 -11.479 -2.084 1.00 37.88 118 SER A CA 1
ATOM 924 C C . SER A 1 118 ? 53.257 -10.719 -2.131 1.00 37.88 118 SER A C 1
ATOM 926 O O . SER A 1 118 ? 54.260 -11.395 -2.323 1.00 37.88 118 SER A O 1
ATOM 928 N N . LEU A 1 119 ? 53.296 -9.406 -1.837 1.00 36.19 119 LEU A N 1
ATOM 929 C CA . LEU A 1 119 ? 54.448 -8.613 -1.318 1.00 36.19 119 LEU A CA 1
ATOM 930 C C . LEU A 1 119 ? 53.873 -7.312 -0.677 1.00 36.19 119 LEU A C 1
ATOM 932 O O . LEU A 1 119 ? 53.147 -6.602 -1.357 1.00 36.19 119 LEU A O 1
ATOM 936 N N . ILE A 1 120 ? 53.876 -7.066 0.646 1.00 35.72 120 ILE A N 1
ATOM 937 C CA . ILE A 1 120 ? 54.939 -6.637 1.597 1.00 35.72 120 ILE A CA 1
ATOM 938 C C . ILE A 1 120 ? 55.373 -5.148 1.471 1.00 35.72 120 ILE A C 1
ATOM 940 O O . ILE A 1 120 ? 56.098 -4.778 0.558 1.00 35.72 120 ILE A O 1
ATOM 944 N N . LEU A 1 121 ? 54.985 -4.382 2.514 1.00 33.56 121 LEU A N 1
ATOM 945 C CA . LEU A 1 121 ? 55.631 -3.235 3.202 1.00 33.56 121 LEU A CA 1
ATOM 946 C C . LEU A 1 121 ? 55.825 -1.873 2.497 1.00 33.56 121 LEU A C 1
ATOM 948 O O . LEU A 1 121 ? 56.657 -1.746 1.612 1.00 33.56 121 LEU A O 1
ATOM 952 N N . GLN A 1 122 ? 55.277 -0.802 3.098 1.00 31.95 122 GLN A N 1
ATOM 953 C CA . GLN A 1 122 ? 56.077 0.140 3.910 1.00 31.95 122 GLN A CA 1
ATOM 954 C C . GLN A 1 122 ? 55.219 1.175 4.665 1.00 31.95 122 GLN A C 1
ATOM 956 O O . GLN A 1 122 ? 54.269 1.748 4.142 1.00 31.95 122 GLN A O 1
ATOM 961 N N . ALA A 1 123 ? 55.595 1.398 5.925 1.00 31.27 123 ALA A N 1
ATOM 962 C CA . ALA A 1 123 ? 54.986 2.302 6.892 1.00 31.27 123 ALA A CA 1
ATOM 963 C C . ALA A 1 123 ? 55.585 3.720 6.844 1.00 31.27 123 ALA A C 1
ATOM 965 O O . ALA A 1 123 ? 56.794 3.853 6.657 1.00 31.27 123 ALA A O 1
ATOM 966 N N . ARG A 1 124 ? 54.781 4.751 7.166 1.00 28.95 124 ARG A N 1
ATOM 967 C CA . ARG A 1 124 ? 55.224 5.931 7.945 1.00 28.95 124 ARG A CA 1
ATOM 968 C C . ARG A 1 124 ? 54.043 6.784 8.455 1.00 28.95 124 ARG A C 1
ATOM 970 O O . ARG A 1 124 ? 53.352 7.425 7.678 1.00 28.95 124 ARG A O 1
ATOM 977 N N . SER A 1 125 ? 53.862 6.808 9.775 1.00 32.69 125 SER A N 1
ATOM 978 C CA . SER A 1 125 ? 53.302 7.924 10.577 1.00 32.69 125 SER A CA 1
ATOM 979 C C . SER A 1 125 ? 54.519 8.672 11.197 1.00 32.69 125 SER A C 1
ATOM 981 O O . SER A 1 125 ? 55.608 8.089 11.082 1.00 32.69 125 SER A O 1
ATOM 983 N N . PRO A 1 126 ? 54.473 9.863 11.859 1.00 43.41 126 PRO A N 1
ATOM 984 C CA . PRO A 1 126 ? 53.326 10.532 12.507 1.00 43.41 126 PRO A CA 1
ATOM 985 C C . PRO A 1 126 ? 53.300 12.088 12.496 1.00 43.41 126 PRO A C 1
ATOM 987 O O . PRO A 1 126 ? 54.336 12.735 12.373 1.00 43.41 126 PRO A O 1
ATOM 990 N N . HIS A 1 127 ? 52.145 12.708 12.789 1.00 31.38 127 HIS A N 1
ATOM 991 C CA . HIS A 1 127 ? 52.111 13.847 13.729 1.00 31.38 127 HIS A CA 1
ATOM 992 C C . HIS A 1 127 ? 50.708 14.144 14.284 1.00 31.38 127 HIS A C 1
ATOM 994 O O . HIS A 1 127 ? 49.752 14.360 13.547 1.00 31.38 127 HIS A O 1
ATOM 1000 N N . VAL A 1 128 ? 50.652 14.176 15.613 1.00 33.44 128 VAL A N 1
ATOM 1001 C CA . VAL A 1 128 ? 49.568 14.623 16.495 1.00 33.44 128 VAL A CA 1
ATOM 1002 C C . VAL A 1 128 ? 49.472 16.151 16.467 1.00 33.44 128 VAL A C 1
ATOM 1004 O O . VAL A 1 128 ? 50.514 16.803 16.405 1.00 33.44 128 VAL A O 1
ATOM 1007 N N . LYS A 1 129 ? 48.258 16.713 16.592 1.00 34.06 129 LYS A N 1
ATOM 1008 C CA . LYS A 1 129 ? 47.977 17.935 17.374 1.00 34.06 129 LYS A CA 1
ATOM 1009 C C . LYS A 1 129 ? 46.472 18.103 17.620 1.00 34.06 129 LYS A C 1
ATOM 1011 O O . LYS A 1 129 ? 45.679 18.291 16.709 1.00 34.06 129 LYS A O 1
ATOM 1016 N N . GLU A 1 130 ? 46.150 17.993 18.897 1.00 35.91 130 GLU A N 1
ATOM 1017 C CA . GLU A 1 130 ? 44.897 18.238 19.605 1.00 35.91 130 GLU A CA 1
ATOM 1018 C C . GLU A 1 130 ? 44.557 19.739 19.650 1.00 35.91 130 GLU A C 1
ATOM 1020 O O . GLU A 1 130 ? 45.470 20.562 19.724 1.00 35.91 130 GLU A O 1
ATOM 1025 N N . THR A 1 131 ? 43.269 20.111 19.654 1.00 30.77 131 THR A N 1
ATOM 1026 C CA . THR A 1 131 ? 42.728 21.153 20.556 1.00 30.77 131 THR A CA 1
ATOM 1027 C C . THR A 1 131 ? 41.194 21.254 20.513 1.00 30.77 131 THR A C 1
ATOM 1029 O O . THR A 1 131 ? 40.607 21.679 19.529 1.00 30.77 131 THR A O 1
ATOM 1032 N N . ARG A 1 132 ? 40.621 20.950 21.684 1.00 31.56 132 ARG A N 1
ATOM 1033 C CA . ARG A 1 132 ? 39.581 21.675 22.437 1.00 31.56 132 ARG A CA 1
ATOM 1034 C C . ARG A 1 13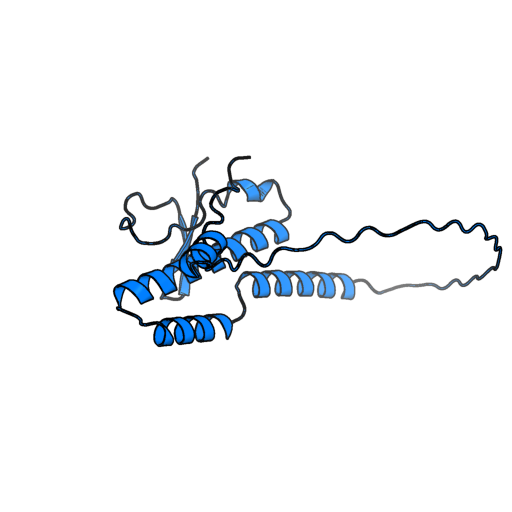2 ? 38.108 21.671 21.987 1.00 31.56 132 ARG A C 1
ATOM 1036 O O . ARG A 1 132 ? 37.718 22.223 20.967 1.00 31.56 132 ARG A O 1
ATOM 1043 N N . ALA A 1 133 ? 37.321 21.121 22.912 1.00 35.22 133 ALA A N 1
ATOM 1044 C CA . ALA A 1 133 ? 35.874 21.075 23.025 1.00 35.22 133 ALA A CA 1
ATOM 1045 C C . ALA A 1 133 ? 35.204 22.446 23.202 1.00 35.22 133 ALA A C 1
ATOM 1047 O O . ALA A 1 133 ? 35.745 23.313 23.891 1.00 35.22 133 ALA A O 1
ATOM 1048 N N . LEU A 1 134 ? 33.982 22.548 22.675 1.00 33.53 134 LEU A N 1
ATOM 1049 C CA . LEU A 1 134 ? 32.894 23.384 23.179 1.00 33.53 134 LEU A CA 1
ATOM 1050 C C . LEU A 1 134 ? 31.591 22.588 22.997 1.00 33.53 134 LEU A C 1
ATOM 1052 O O . LEU A 1 134 ? 31.238 22.229 21.876 1.00 33.53 134 LEU A O 1
ATOM 1056 N N . GLU A 1 135 ? 30.936 22.264 24.109 1.00 38.16 135 GLU A N 1
ATOM 1057 C CA . GLU A 1 135 ? 29.590 21.685 24.153 1.00 38.16 135 GLU A CA 1
ATOM 1058 C C . GLU A 1 135 ? 28.551 22.789 23.896 1.00 38.16 135 GLU A C 1
ATOM 1060 O O . GLU A 1 135 ? 28.717 23.892 24.427 1.00 38.16 135 GLU A O 1
ATOM 1065 N N . PRO A 1 136 ? 27.475 22.534 23.135 1.00 33.50 136 PRO A N 1
ATOM 1066 C CA . PRO A 1 136 ? 26.273 23.346 23.205 1.00 33.50 136 PRO A CA 1
ATOM 1067 C C . PRO A 1 136 ? 25.253 22.696 24.153 1.00 33.50 136 PRO A C 1
ATOM 1069 O O . PRO A 1 136 ? 24.878 21.537 23.976 1.00 33.50 136 PRO A O 1
ATOM 1072 N N . GLU A 1 137 ? 24.810 23.463 25.153 1.00 37.53 137 GLU A N 1
ATOM 1073 C CA . GLU A 1 137 ? 23.627 23.171 25.968 1.00 37.53 137 GLU A CA 1
ATOM 1074 C C . GLU A 1 137 ? 22.412 22.969 25.053 1.00 37.53 137 GLU A C 1
ATOM 1076 O O . GLU A 1 137 ? 22.042 23.868 24.295 1.00 37.53 137 GLU A O 1
ATOM 1081 N N . VAL A 1 138 ? 21.792 21.789 25.119 1.00 39.31 138 VAL A N 1
ATOM 1082 C CA . VAL A 1 138 ? 20.522 21.520 24.441 1.00 39.31 138 VAL A CA 1
ATOM 1083 C C . VAL A 1 138 ? 19.417 21.829 25.439 1.00 39.31 138 VAL A C 1
ATOM 1085 O O . VAL A 1 138 ? 19.265 21.150 26.453 1.00 39.31 138 VAL A O 1
ATOM 1088 N N . VAL A 1 139 ? 18.706 22.918 25.178 1.00 40.44 139 VAL A N 1
ATOM 1089 C CA . VAL A 1 139 ? 17.506 23.314 25.909 1.00 40.44 139 VAL A CA 1
ATOM 1090 C C . VAL A 1 139 ? 16.444 22.250 25.621 1.00 40.44 139 VAL A C 1
ATOM 1092 O O . VAL A 1 139 ? 16.121 22.016 24.458 1.00 40.44 139 VAL A O 1
ATOM 1095 N N . GLU A 1 140 ? 15.945 21.569 26.655 1.00 38.75 140 GLU A N 1
ATOM 1096 C CA . GLU A 1 140 ? 14.793 20.667 26.543 1.00 38.75 140 GLU A CA 1
ATOM 1097 C C . GLU A 1 140 ? 13.537 21.504 26.257 1.00 38.75 140 GLU A C 1
ATOM 1099 O O . GLU A 1 140 ? 12.798 21.887 27.164 1.00 38.75 140 GLU A O 1
ATOM 1104 N N . GLU A 1 141 ? 13.298 21.827 24.986 1.00 36.09 141 GLU A N 1
ATOM 1105 C CA . GLU A 1 141 ? 11.960 22.182 24.527 1.00 36.09 141 GLU A CA 1
ATOM 1106 C C . GLU A 1 141 ? 11.182 20.880 24.350 1.00 36.09 141 GLU A C 1
ATOM 1108 O O . GLU A 1 141 ? 11.353 20.144 23.379 1.00 36.09 141 GLU A O 1
ATOM 1113 N N . ALA A 1 142 ? 10.352 20.574 25.346 1.00 38.81 142 ALA A N 1
ATOM 1114 C CA . ALA A 1 142 ? 9.310 19.572 25.228 1.00 38.81 142 ALA A CA 1
ATOM 1115 C C . ALA A 1 142 ? 8.351 20.009 24.110 1.00 38.81 142 ALA A C 1
ATOM 1117 O O . ALA A 1 142 ? 7.457 20.828 24.327 1.00 38.81 142 ALA A O 1
ATOM 1118 N N . MET A 1 143 ? 8.578 19.495 22.903 1.00 38.78 143 MET A N 1
ATOM 1119 C CA . MET A 1 143 ? 7.590 19.531 21.837 1.00 38.78 143 MET A CA 1
ATOM 1120 C C . MET A 1 143 ? 6.508 18.519 22.207 1.00 38.78 143 MET A C 1
ATOM 1122 O O . MET A 1 143 ? 6.737 17.312 22.173 1.00 38.78 143 MET A O 1
ATOM 1126 N N . GLU A 1 144 ? 5.334 19.007 22.599 1.00 46.84 144 GLU A N 1
ATOM 1127 C CA . GLU A 1 144 ? 4.109 18.235 22.404 1.00 46.84 144 GLU A CA 1
ATOM 1128 C C . GLU A 1 144 ? 3.913 18.140 20.882 1.00 46.84 144 GLU A C 1
ATOM 1130 O O . GLU A 1 144 ? 3.354 19.036 20.257 1.00 46.84 144 GLU A O 1
ATOM 1135 N N . GLU A 1 145 ? 4.507 17.114 20.266 1.00 45.78 145 GLU A N 1
ATOM 1136 C CA . GLU A 1 145 ? 4.227 16.753 18.879 1.00 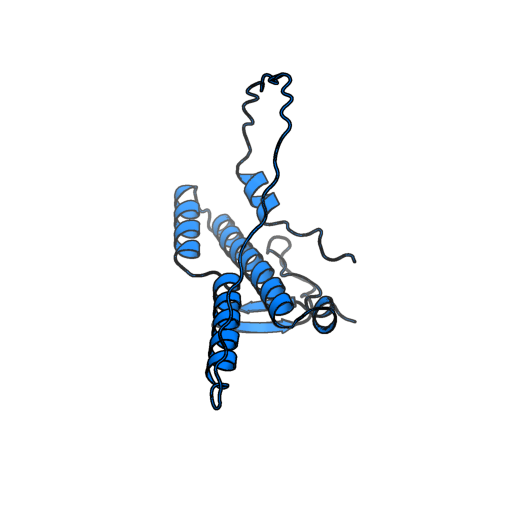45.78 145 GLU A CA 1
ATOM 1137 C C . GLU A 1 145 ? 2.803 16.190 18.840 1.00 45.78 145 GLU A C 1
ATOM 1139 O O . GLU A 1 145 ? 2.521 15.147 19.432 1.00 45.78 145 GLU A O 1
ATOM 1144 N N . ASP A 1 146 ? 1.889 16.896 18.171 1.00 45.75 146 ASP A N 1
ATOM 1145 C CA . ASP A 1 146 ? 0.613 16.324 17.750 1.00 45.75 146 ASP A CA 1
ATOM 1146 C C . ASP A 1 146 ? 0.941 15.120 16.849 1.00 45.75 146 ASP A C 1
ATOM 1148 O O . ASP A 1 146 ? 1.339 15.271 15.692 1.00 45.75 146 ASP A O 1
ATOM 1152 N N . ASP A 1 147 ? 0.807 13.904 17.390 1.00 53.66 147 ASP A N 1
ATOM 1153 C CA . ASP A 1 147 ? 1.052 12.630 16.691 1.00 53.66 147 ASP A CA 1
ATOM 1154 C C . ASP A 1 147 ? 0.270 12.529 15.357 1.00 53.66 147 ASP A C 1
ATOM 1156 O O . ASP A 1 147 ? 0.622 11.749 14.466 1.00 53.66 147 ASP A O 1
ATOM 1160 N N . GLU A 1 148 ? -0.791 13.331 15.198 1.00 49.47 148 GLU A N 1
ATOM 1161 C CA . GLU A 1 148 ? -1.561 13.475 13.960 1.00 49.47 148 GLU A CA 1
ATOM 1162 C C . GLU A 1 148 ? -0.757 14.148 12.833 1.00 49.47 148 GLU A C 1
ATOM 1164 O O . GLU A 1 148 ? -0.821 13.688 11.690 1.00 49.47 148 GLU A O 1
ATOM 1169 N N . ASP A 1 149 ? 0.062 15.159 13.135 1.00 43.50 149 ASP A N 1
ATOM 1170 C CA . ASP A 1 149 ? 0.868 15.883 12.143 1.00 43.50 149 ASP A CA 1
ATOM 1171 C C . ASP A 1 149 ? 2.105 15.090 11.710 1.00 43.50 149 ASP A C 1
ATOM 1173 O O . ASP A 1 149 ? 2.518 15.160 10.549 1.00 43.50 149 ASP A O 1
ATOM 1177 N N . VAL A 1 150 ? 2.684 14.282 12.603 1.00 46.03 150 VAL A N 1
ATOM 1178 C CA . VAL A 1 150 ? 3.800 13.387 12.254 1.00 46.03 150 VAL A CA 1
ATOM 1179 C C . VAL A 1 150 ? 3.319 12.292 11.305 1.00 46.03 150 VAL A C 1
ATOM 1181 O O . VAL A 1 150 ? 3.963 12.030 10.287 1.00 46.03 150 VAL A O 1
ATOM 1184 N N . LEU A 1 151 ? 2.148 11.702 11.571 1.00 46.38 151 LEU A N 1
ATOM 1185 C CA . LEU A 1 151 ? 1.544 10.728 10.667 1.00 46.38 151 LEU A CA 1
ATOM 1186 C C . LEU A 1 151 ? 1.160 11.382 9.330 1.00 46.38 151 LEU A C 1
ATOM 1188 O O . LEU A 1 151 ? 1.430 10.815 8.273 1.00 46.38 151 LEU A O 1
ATOM 1192 N N . CYS A 1 152 ? 0.618 12.603 9.353 1.00 42.72 152 CYS A N 1
ATOM 1193 C CA . CYS A 1 152 ? 0.287 13.355 8.144 1.00 42.72 152 CYS A CA 1
ATOM 1194 C C . CYS A 1 152 ? 1.537 13.700 7.312 1.00 42.72 152 CYS A C 1
ATOM 1196 O O . CYS A 1 152 ? 1.514 13.550 6.094 1.00 42.72 152 CYS A O 1
ATOM 1198 N N . ASN A 1 153 ? 2.659 14.059 7.943 1.00 39.34 153 ASN A N 1
ATOM 1199 C CA . ASN A 1 153 ? 3.926 14.341 7.259 1.00 39.34 153 ASN A CA 1
ATOM 1200 C C . ASN A 1 153 ? 4.621 13.081 6.721 1.00 39.34 153 ASN A C 1
ATOM 1202 O O . ASN A 1 153 ? 5.248 13.140 5.663 1.00 39.34 153 ASN A O 1
ATOM 1206 N N . ILE A 1 154 ? 4.486 11.935 7.397 1.00 47.03 154 ILE A N 1
ATOM 1207 C CA . ILE A 1 154 ? 4.972 10.640 6.888 1.00 47.03 154 ILE A CA 1
ATOM 1208 C C . ILE A 1 154 ? 4.123 10.173 5.690 1.00 47.03 154 ILE A C 1
ATOM 1210 O O . ILE A 1 154 ? 4.657 9.582 4.751 1.00 47.03 154 ILE A O 1
ATOM 1214 N N . LEU A 1 155 ? 2.817 10.465 5.689 1.00 46.47 155 LEU A N 1
ATOM 1215 C CA . LEU A 1 155 ? 1.875 10.073 4.632 1.00 46.47 155 LEU A CA 1
ATOM 1216 C C . LEU A 1 155 ? 1.847 11.046 3.438 1.00 46.47 155 LEU A C 1
ATOM 1218 O O . LEU A 1 155 ? 1.615 10.625 2.304 1.00 46.47 155 LEU A O 1
ATOM 1222 N N . CYS A 1 156 ? 2.121 12.336 3.649 1.00 44.47 156 CYS A N 1
ATOM 1223 C CA . CYS A 1 156 ? 2.056 13.379 2.623 1.00 44.47 156 CYS A CA 1
ATOM 1224 C C . CYS A 1 156 ? 3.398 13.609 1.911 1.00 44.47 156 CYS A C 1
ATOM 1226 O O . CYS A 1 156 ? 3.854 14.745 1.769 1.00 44.47 156 CYS A O 1
ATOM 1228 N N . GLY A 1 157 ? 3.983 12.553 1.336 1.00 43.41 157 GLY A N 1
ATOM 1229 C CA . GLY A 1 157 ? 5.083 12.640 0.357 1.00 43.41 157 GLY A CA 1
ATOM 1230 C C . GLY A 1 157 ? 4.714 13.355 -0.963 1.00 43.41 157 GLY A C 1
ATOM 1231 O O . GLY A 1 157 ? 5.247 13.027 -2.021 1.00 43.41 157 GLY A O 1
ATOM 1232 N N . GLY A 1 158 ? 3.780 14.310 -0.930 1.00 44.44 158 GLY A N 1
ATOM 1233 C CA . GLY A 1 158 ? 3.168 14.991 -2.071 1.00 44.44 158 GLY A CA 1
ATOM 1234 C C . GLY A 1 158 ? 4.041 16.039 -2.766 1.00 44.44 158 GLY A C 1
ATOM 1235 O O . GLY A 1 158 ? 3.593 16.649 -3.732 1.00 44.44 158 GLY A O 1
ATOM 1236 N N . TYR A 1 159 ? 5.291 16.237 -2.345 1.00 43.84 159 TYR A N 1
ATOM 1237 C CA . TYR A 1 159 ? 6.208 17.187 -2.983 1.00 43.84 159 TYR A CA 1
ATOM 1238 C C . TYR A 1 159 ? 7.447 16.491 -3.555 1.00 43.84 159 TYR A C 1
ATOM 1240 O O . TYR A 1 159 ? 8.571 16.812 -3.184 1.00 43.84 159 TYR A O 1
ATOM 1248 N N . ALA A 1 160 ? 7.263 15.527 -4.462 1.00 41.88 160 ALA A N 1
ATOM 1249 C CA . ALA A 1 160 ? 8.395 14.917 -5.173 1.00 41.88 160 ALA A CA 1
ATOM 1250 C C . ALA A 1 160 ? 8.171 14.635 -6.671 1.00 41.88 160 ALA A C 1
ATOM 1252 O O . ALA A 1 160 ? 8.977 13.932 -7.272 1.00 41.88 160 ALA A O 1
ATOM 1253 N N . PHE A 1 161 ? 7.133 15.193 -7.311 1.00 43.38 161 PHE A N 1
ATOM 1254 C CA . PHE A 1 161 ? 6.869 14.941 -8.742 1.00 43.38 161 PHE A CA 1
ATOM 1255 C C . PHE A 1 161 ? 6.663 16.197 -9.595 1.00 43.38 161 PHE A C 1
ATOM 1257 O O . PHE A 1 161 ? 5.887 16.193 -10.547 1.00 43.38 161 PHE A O 1
ATOM 1264 N N . TYR A 1 162 ? 7.414 17.256 -9.297 1.00 34.12 162 TYR A N 1
ATOM 1265 C CA . TYR A 1 162 ? 7.687 18.321 -10.265 1.00 34.12 162 TYR A CA 1
ATOM 1266 C C . TYR A 1 162 ? 9.199 18.421 -10.488 1.00 34.12 162 TYR A C 1
ATOM 1268 O O . TYR A 1 162 ? 9.855 19.295 -9.928 1.00 34.12 162 TYR A O 1
ATOM 1276 N N . CYS A 1 163 ? 9.739 17.505 -11.290 1.00 32.50 163 CYS A N 1
ATOM 1277 C CA . CYS A 1 163 ? 11.019 17.659 -11.978 1.00 32.50 163 CYS A CA 1
ATOM 1278 C C . CYS A 1 163 ? 10.808 17.315 -13.452 1.00 32.50 163 CYS A C 1
ATOM 1280 O O . CYS A 1 163 ? 10.200 16.252 -13.712 1.00 32.50 163 CYS A O 1
#

Organism: Trifolium subterraneum (NCBI:txid3900)

Secondary structure (DSSP, 8-state):
----EEEE-TTS-EEEEPPPS---TTSPPPPS-TTTSTTTS-HHHHHHHHHHHHHHHHHHHHHHHHHHTT--HHHHHHHHHHHHTSPPHHHHHHHHHHHHHHHHHHT---------------------------PPP---------HHHHHHHHH---SS---